Protein AF-W1Y0N9-F1 (afdb_monomer_lite)

Radius of gyration: 16.09 Å; chains: 1; bounding box: 32×22×50 Å

InterPro domains:
  IPR007476 Putative exonuclease, RdgC [PF04381] (3-68)
  IPR007476 Putative exonuclease, RdgC [PTHR38103] (1-68)

Sequence (68 aa):
EISLRAEEMEKQLASMAFTPCGSQDMAKMGWVPPMGSHSDALTHVANGQIVICARKEEKILPSPVIKQ

pLDDT: mean 92.83, std 7.59, range [59.31, 98.31]

Foldseek 3Di:
DDDPDQVVVQVVQVVFADDDDDPPRQKHKGWACPVPPVDRTQWDDDPNDIDGDMDMDGDDDDPVNVVD

Organism: NCBI:txid408170

Structure (mmCIF, N/CA/C/O backbone):
data_AF-W1Y0N9-F1
#
_entry.id   AF-W1Y0N9-F1
#
loop_
_atom_site.group_PDB
_atom_site.id
_atom_site.type_symbol
_atom_site.label_atom_id
_atom_site.label_alt_id
_atom_site.label_comp_id
_atom_site.label_asym_id
_atom_site.label_entity_id
_atom_site.label_seq_id
_atom_site.pdbx_PDB_ins_code
_atom_site.Cartn_x
_atom_site.Cartn_y
_atom_site.Cartn_z
_atom_site.occupancy
_atom_site.B_iso_or_equiv
_atom_site.auth_seq_id
_atom_site.auth_comp_id
_atom_site.auth_asym_id
_atom_site.auth_atom_id
_atom_site.pdbx_PDB_model_num
ATOM 1 N N . GLU A 1 1 ? -8.238 7.266 -22.010 1.00 62.88 1 GLU A N 1
ATOM 2 C CA . GLU A 1 1 ? -7.675 5.906 -21.872 1.00 62.88 1 GLU A CA 1
ATOM 3 C C . GLU A 1 1 ? -6.695 5.891 -20.712 1.00 62.88 1 GLU A C 1
ATOM 5 O O . GLU A 1 1 ? -5.975 6.868 -20.546 1.00 62.88 1 GLU A O 1
ATOM 10 N N . ILE A 1 2 ? -6.685 4.831 -19.902 1.00 66.75 2 ILE A N 1
ATOM 11 C CA . ILE A 1 2 ? -5.679 4.639 -18.849 1.00 66.75 2 ILE A CA 1
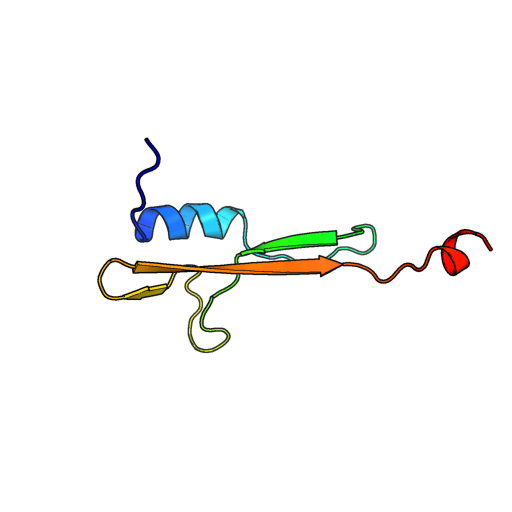ATOM 12 C C . ILE A 1 2 ? -4.619 3.701 -19.427 1.00 66.75 2 ILE A C 1
ATOM 14 O O . ILE A 1 2 ? -4.899 2.537 -19.696 1.00 66.75 2 ILE A O 1
ATOM 18 N N . SER A 1 3 ? -3.420 4.225 -19.676 1.00 76.50 3 SER A N 1
ATOM 19 C CA . SER A 1 3 ? -2.296 3.443 -20.197 1.00 76.50 3 SER A CA 1
ATOM 20 C C . SER A 1 3 ? -1.714 2.570 -19.081 1.00 76.50 3 SER A C 1
ATOM 22 O O . SER A 1 3 ? -1.126 3.092 -18.137 1.00 76.50 3 SER A O 1
ATOM 24 N N . LEU A 1 4 ? -1.864 1.245 -19.178 1.00 83.94 4 LEU A N 1
ATOM 25 C CA . LEU A 1 4 ? -1.355 0.271 -18.197 1.00 83.94 4 LEU A CA 1
ATOM 26 C C . LEU A 1 4 ? 0.133 -0.041 -18.423 1.00 83.94 4 LEU A C 1
ATOM 28 O O . LEU A 1 4 ? 0.534 -1.187 -18.617 1.00 83.94 4 LEU A O 1
ATOM 32 N N . ARG A 1 5 ? 0.966 1.003 -18.452 1.00 89.69 5 ARG A N 1
ATOM 33 C CA . ARG A 1 5 ? 2.425 0.856 -18.521 1.00 89.69 5 ARG A CA 1
ATOM 34 C C . ARG A 1 5 ? 2.977 0.729 -17.110 1.00 89.69 5 ARG A C 1
ATOM 36 O O . ARG A 1 5 ? 2.818 1.652 -16.318 1.00 89.69 5 ARG A O 1
ATOM 43 N N . ALA A 1 6 ? 3.658 -0.378 -16.827 1.00 88.56 6 ALA A N 1
ATOM 44 C CA . ALA A 1 6 ? 4.160 -0.691 -15.490 1.00 88.56 6 ALA A CA 1
ATOM 45 C C . ALA A 1 6 ? 5.009 0.435 -14.875 1.00 88.56 6 ALA A C 1
ATOM 47 O O . ALA A 1 6 ? 4.765 0.809 -13.738 1.00 88.56 6 ALA A O 1
ATOM 48 N N . GLU A 1 7 ? 5.919 1.048 -15.638 1.00 89.69 7 GLU A N 1
ATOM 49 C CA . GLU A 1 7 ? 6.751 2.166 -15.156 1.00 89.69 7 GLU A CA 1
ATOM 50 C C . GLU A 1 7 ? 5.940 3.403 -14.745 1.00 89.69 7 GLU A C 1
ATOM 52 O O . GLU A 1 7 ? 6.310 4.125 -13.821 1.00 89.69 7 GLU A O 1
ATOM 57 N N . GLU A 1 8 ? 4.839 3.671 -15.445 1.00 92.44 8 GLU A N 1
ATOM 58 C CA . GLU A 1 8 ? 3.970 4.808 -15.148 1.00 92.44 8 GLU A CA 1
ATOM 59 C C . GLU A 1 8 ? 3.059 4.493 -13.959 1.00 92.44 8 GLU A C 1
ATOM 61 O O . GLU A 1 8 ? 2.873 5.325 -13.071 1.00 92.44 8 GLU A O 1
ATOM 66 N N . MET A 1 9 ? 2.562 3.255 -13.894 1.00 93.94 9 MET A N 1
ATOM 67 C CA . MET A 1 9 ? 1.828 2.754 -12.737 1.00 93.94 9 MET A CA 1
ATOM 68 C C . MET A 1 9 ? 2.692 2.826 -11.479 1.00 93.94 9 MET A C 1
ATOM 70 O O . MET A 1 9 ? 2.228 3.349 -10.478 1.00 93.94 9 MET A O 1
ATOM 74 N N . GLU A 1 10 ? 3.953 2.404 -11.536 1.00 94.75 10 GLU A N 1
ATOM 75 C CA . GLU A 1 10 ? 4.888 2.456 -10.409 1.00 94.75 10 GLU A CA 1
ATOM 76 C C . GLU A 1 10 ? 4.952 3.857 -9.776 1.00 94.75 10 GLU A C 1
ATOM 78 O O . GLU A 1 10 ? 4.799 4.011 -8.563 1.00 94.75 10 GLU A O 1
ATOM 83 N N . LYS A 1 11 ? 5.079 4.901 -10.606 1.00 94.25 11 LYS A N 1
ATOM 84 C CA . LYS A 1 11 ? 5.114 6.303 -10.157 1.00 94.25 11 LYS A CA 1
ATOM 85 C C . LYS A 1 11 ? 3.797 6.744 -9.525 1.00 94.25 11 LYS A C 1
ATOM 87 O O . LYS A 1 11 ? 3.800 7.414 -8.492 1.00 94.25 11 LYS A O 1
ATOM 92 N N . GLN A 1 12 ? 2.672 6.379 -10.134 1.00 94.50 12 GLN A N 1
ATOM 93 C CA . GLN A 1 12 ? 1.352 6.742 -9.618 1.00 94.50 12 GLN A CA 1
ATOM 94 C C . GLN A 1 12 ? 1.056 6.029 -8.295 1.00 94.50 12 GLN A C 1
ATOM 96 O O . GLN A 1 12 ? 0.616 6.668 -7.340 1.00 94.50 12 GLN A O 1
ATOM 101 N N . LEU A 1 13 ? 1.369 4.736 -8.196 1.00 96.06 13 LEU A N 1
ATOM 102 C CA . LEU A 1 13 ? 1.215 3.952 -6.972 1.00 96.06 13 LEU A CA 1
ATOM 103 C C . LEU A 1 13 ? 2.112 4.484 -5.849 1.00 96.06 13 LEU A C 1
ATOM 105 O O . LEU A 1 13 ? 1.659 4.557 -4.709 1.00 96.06 13 LEU A O 1
ATOM 109 N N . ALA A 1 14 ? 3.334 4.932 -6.160 1.00 96.50 14 ALA A N 1
ATOM 110 C CA . ALA A 1 14 ? 4.244 5.513 -5.173 1.00 96.50 14 ALA A CA 1
ATOM 111 C C . ALA A 1 14 ? 3.658 6.759 -4.486 1.00 96.50 14 ALA A C 1
ATOM 113 O O . ALA A 1 14 ? 3.839 6.940 -3.283 1.00 96.50 14 ALA A O 1
ATOM 114 N N . SER A 1 15 ? 2.882 7.580 -5.207 1.00 96.38 15 SER A N 1
ATOM 115 C CA . SER A 1 15 ? 2.190 8.743 -4.623 1.00 96.38 15 SER A CA 1
ATOM 116 C C . SER A 1 15 ? 1.103 8.371 -3.602 1.00 96.38 15 SER A C 1
ATOM 118 O O . SER A 1 15 ? 0.703 9.196 -2.783 1.00 96.38 15 SER A O 1
ATOM 120 N N . MET A 1 16 ? 0.648 7.117 -3.630 1.00 96.75 16 MET A N 1
ATOM 121 C CA . MET A 1 16 ? -0.367 6.547 -2.744 1.00 96.75 16 MET A CA 1
ATOM 122 C C . MET A 1 16 ? 0.195 5.348 -1.960 1.00 96.75 16 MET A C 1
ATOM 124 O O . MET A 1 16 ? -0.543 4.420 -1.608 1.00 96.75 16 MET A O 1
ATOM 128 N N . ALA A 1 17 ? 1.510 5.336 -1.715 1.00 97.50 17 ALA A N 1
ATOM 129 C CA . ALA A 1 17 ? 2.164 4.299 -0.931 1.00 97.50 17 ALA A CA 1
ATOM 130 C C . ALA A 1 17 ? 1.564 4.227 0.481 1.00 97.50 17 ALA A C 1
ATOM 132 O O . ALA A 1 17 ? 1.147 5.231 1.068 1.00 97.50 17 ALA A O 1
ATOM 133 N N . PHE A 1 18 ? 1.504 3.015 1.028 1.00 98.06 18 PHE A N 1
ATOM 134 C CA . PHE A 1 18 ? 0.971 2.797 2.363 1.00 98.06 18 PHE A CA 1
ATOM 135 C C . PHE A 1 18 ? 1.758 3.592 3.410 1.00 98.06 18 PHE A C 1
ATOM 137 O O . PHE A 1 18 ? 2.983 3.523 3.485 1.00 98.06 18 PHE A O 1
ATOM 144 N N . THR A 1 19 ? 1.021 4.293 4.269 1.00 97.12 19 THR A N 1
ATOM 145 C CA . THR A 1 19 ? 1.545 4.897 5.494 1.00 97.12 19 THR A CA 1
ATOM 146 C C . THR A 1 19 ? 0.725 4.393 6.677 1.00 97.12 19 THR A C 1
ATOM 148 O O . THR A 1 19 ? -0.493 4.248 6.529 1.00 97.12 19 THR A O 1
ATOM 151 N N . PRO A 1 20 ? 1.353 4.128 7.837 1.00 96.88 20 PRO A N 1
ATOM 152 C CA . PRO A 1 20 ? 0.621 3.697 9.019 1.00 96.88 20 PRO A CA 1
ATOM 153 C C . PRO A 1 20 ? -0.434 4.712 9.474 1.00 96.88 20 PRO A C 1
ATOM 155 O O . PRO A 1 20 ? -0.297 5.921 9.250 1.00 96.88 20 PRO A O 1
ATOM 158 N N . CYS A 1 21 ? -1.472 4.227 10.151 1.00 96.12 21 CYS A N 1
ATOM 159 C CA . CYS A 1 21 ? -2.464 5.067 10.815 1.00 96.12 21 CYS A CA 1
ATOM 160 C C . CYS A 1 21 ? -1.806 5.972 11.870 1.00 96.12 21 CYS A C 1
ATOM 162 O O . CYS A 1 21 ? -1.129 5.507 12.787 1.00 96.12 21 CYS A O 1
ATOM 164 N N . GLY A 1 22 ? -2.068 7.278 11.795 1.00 94.88 22 GLY A N 1
ATOM 165 C CA . GLY A 1 22 ? -1.793 8.209 12.883 1.00 94.88 22 GLY A CA 1
ATOM 166 C C . GLY A 1 22 ? -2.733 7.977 14.068 1.00 94.88 22 GLY A C 1
ATOM 167 O O . GLY A 1 22 ? -3.713 7.236 13.986 1.00 94.88 22 GLY A O 1
ATOM 168 N N . SER A 1 23 ? -2.486 8.646 15.196 1.00 93.25 23 SER A N 1
ATOM 169 C CA . SER A 1 23 ? -3.251 8.450 16.442 1.00 93.25 23 SER A CA 1
ATOM 170 C C . SER A 1 23 ? -4.746 8.777 16.332 1.00 93.25 23 SER A C 1
ATOM 172 O O . SER A 1 23 ? -5.534 8.197 17.076 1.00 93.25 23 SER A O 1
ATOM 174 N N . GLN A 1 24 ? -5.157 9.590 15.356 1.00 93.06 24 GLN A N 1
ATOM 175 C CA . GLN A 1 24 ? -6.561 9.956 15.108 1.00 93.06 24 GLN A CA 1
ATOM 176 C C . GLN A 1 24 ? -7.164 9.314 13.848 1.00 93.06 24 GLN A C 1
ATOM 178 O O . GLN A 1 24 ? -8.365 9.419 13.622 1.00 93.06 24 GLN A O 1
ATOM 183 N N . ASP A 1 25 ? -6.368 8.601 13.048 1.00 94.06 25 ASP A N 1
ATOM 184 C CA . ASP A 1 25 ? -6.878 7.926 11.853 1.00 94.06 25 ASP A CA 1
ATOM 185 C C . ASP A 1 25 ? -7.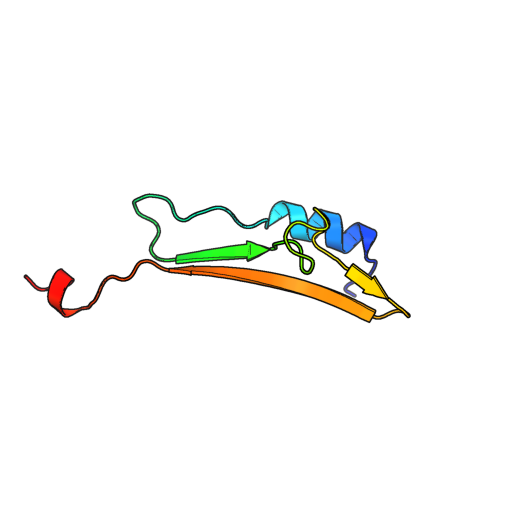648 6.657 12.243 1.00 94.06 25 ASP A C 1
ATOM 187 O O . ASP A 1 25 ? -7.138 5.831 13.004 1.00 94.06 25 ASP A O 1
ATOM 191 N N . MET A 1 26 ? -8.870 6.486 11.733 1.00 94.06 26 MET A N 1
ATOM 192 C CA . MET A 1 26 ? -9.667 5.268 11.959 1.00 94.06 26 MET A CA 1
ATOM 193 C C . MET A 1 26 ? -9.225 4.117 11.057 1.00 94.06 26 MET A C 1
ATOM 195 O O . MET A 1 26 ? -9.212 2.962 11.479 1.00 94.06 26 MET A O 1
ATOM 199 N N . ALA A 1 27 ? -8.860 4.441 9.819 1.00 96.31 27 ALA A N 1
ATOM 200 C CA . ALA A 1 27 ? -8.331 3.505 8.848 1.00 96.31 27 ALA A CA 1
ATOM 201 C C . ALA A 1 27 ? -7.449 4.235 7.831 1.00 96.31 27 ALA A C 1
ATOM 203 O O . ALA A 1 27 ? -7.733 5.380 7.473 1.00 96.31 27 ALA A O 1
ATOM 204 N N . LYS A 1 28 ? -6.433 3.548 7.313 1.00 97.50 28 LYS A N 1
ATOM 205 C CA . LYS A 1 28 ? -5.637 3.978 6.162 1.00 97.50 28 LYS A CA 1
ATOM 206 C C . LYS A 1 28 ? -5.489 2.846 5.164 1.00 97.50 28 LYS A C 1
ATOM 208 O O . LYS A 1 28 ? -5.485 1.674 5.528 1.00 97.50 28 LYS A O 1
ATOM 213 N N . MET A 1 29 ? -5.357 3.209 3.895 1.00 97.94 29 MET A N 1
ATOM 214 C CA . MET A 1 29 ? -5.103 2.275 2.807 1.00 97.94 29 MET A CA 1
ATOM 215 C C . MET A 1 29 ? -4.048 2.856 1.873 1.00 97.94 29 MET A C 1
ATOM 217 O O . MET A 1 29 ? -4.036 4.061 1.634 1.00 97.94 29 MET A O 1
ATOM 221 N N . GLY A 1 30 ? -3.176 2.003 1.348 1.00 98.12 30 GLY A N 1
ATOM 222 C CA . GLY A 1 30 ? -2.189 2.395 0.349 1.00 98.12 30 GLY A CA 1
ATOM 223 C C . GLY A 1 30 ? -1.473 1.195 -0.253 1.00 98.12 30 GLY A C 1
ATOM 224 O O . GLY A 1 30 ? -1.707 0.049 0.142 1.00 98.12 30 GLY A O 1
ATOM 225 N N . TRP A 1 31 ? -0.615 1.462 -1.230 1.00 98.31 31 TRP A N 1
ATOM 226 C CA . TRP A 1 31 ? 0.086 0.425 -1.984 1.00 98.31 31 TRP A CA 1
ATOM 227 C C . TRP A 1 31 ? 1.328 -0.075 -1.252 1.00 98.31 31 TRP A C 1
ATOM 229 O O . TRP A 1 31 ? 2.042 0.700 -0.614 1.00 98.31 31 TRP A O 1
ATOM 239 N N . VAL A 1 32 ? 1.577 -1.379 -1.352 1.00 98.06 32 VAL A N 1
ATOM 240 C CA . VAL A 1 32 ? 2.777 -2.042 -0.829 1.00 98.06 32 VAL A CA 1
ATOM 241 C C . VAL A 1 32 ? 3.363 -2.983 -1.881 1.00 98.06 32 VAL A C 1
ATOM 243 O O . VAL A 1 32 ? 2.631 -3.418 -2.774 1.00 98.06 32 VAL A O 1
ATOM 246 N N . PRO A 1 33 ? 4.653 -3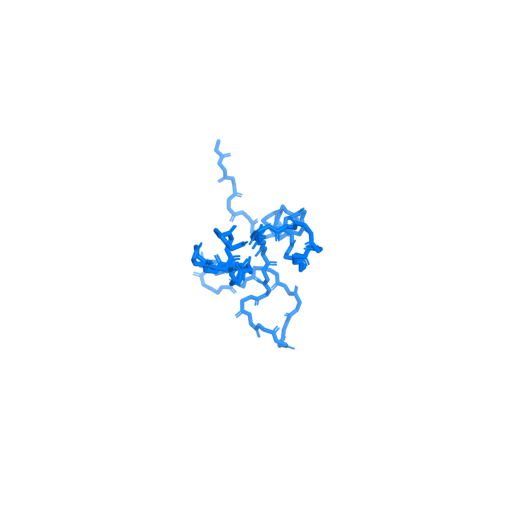.345 -1.771 1.00 97.81 33 PRO A N 1
ATOM 247 C CA . PRO A 1 33 ? 5.253 -4.293 -2.692 1.00 97.81 33 PRO A CA 1
ATOM 248 C C . PRO A 1 33 ? 4.541 -5.653 -2.653 1.00 97.81 33 PRO A C 1
ATOM 250 O O . PRO A 1 33 ? 4.437 -6.251 -1.574 1.00 97.81 33 PRO A O 1
ATOM 253 N N . PRO A 1 34 ? 4.071 -6.190 -3.796 1.00 96.88 34 PRO A N 1
ATOM 254 C CA . PRO A 1 34 ? 3.398 -7.488 -3.836 1.00 96.88 34 PRO A CA 1
ATOM 255 C C . PRO A 1 34 ? 4.329 -8.647 -3.448 1.00 96.88 34 PRO A C 1
ATOM 257 O O . PRO A 1 34 ? 3.853 -9.690 -3.013 1.00 96.88 34 PRO A O 1
ATOM 260 N N . MET A 1 35 ? 5.648 -8.455 -3.556 1.00 96.62 35 MET A N 1
ATOM 261 C CA . MET A 1 35 ? 6.669 -9.448 -3.202 1.00 96.62 35 MET A CA 1
ATOM 262 C C . MET A 1 35 ? 7.192 -9.311 -1.759 1.00 96.62 35 MET A C 1
ATOM 264 O O . MET A 1 35 ? 8.149 -9.990 -1.384 1.00 96.62 35 MET A O 1
ATOM 268 N N . GLY A 1 36 ? 6.593 -8.444 -0.933 1.00 92.56 36 GLY A N 1
ATOM 269 C CA . GLY A 1 36 ? 7.024 -8.232 0.451 1.00 92.56 36 GLY A CA 1
ATOM 270 C C . GLY A 1 36 ? 8.487 -7.784 0.544 1.00 92.56 36 GLY A C 1
ATOM 271 O O . GLY A 1 36 ? 8.920 -6.930 -0.215 1.00 92.56 36 GLY A O 1
ATOM 272 N N . SER A 1 37 ? 9.272 -8.375 1.448 1.00 94.00 37 SER A N 1
ATOM 273 C CA . SER A 1 37 ? 10.681 -8.002 1.680 1.00 94.00 37 SER A CA 1
ATOM 274 C C . SER A 1 37 ? 11.646 -8.348 0.539 1.00 94.00 37 SER A C 1
ATOM 276 O O . SER A 1 37 ? 12.831 -8.046 0.635 1.00 94.00 37 SER A O 1
ATOM 278 N N . HIS A 1 38 ? 11.184 -9.029 -0.512 1.00 94.50 38 HIS A N 1
ATOM 279 C CA . HIS A 1 38 ? 12.026 -9.422 -1.644 1.00 94.50 38 HIS A CA 1
ATOM 280 C C . HIS A 1 38 ? 12.157 -8.330 -2.715 1.00 94.50 38 HIS A C 1
ATOM 282 O O . HIS A 1 38 ? 12.977 -8.469 -3.620 1.00 94.50 38 HIS A O 1
ATOM 288 N N . SER A 1 39 ? 11.342 -7.273 -2.655 1.00 94.69 39 SER A N 1
ATOM 289 C CA . SER A 1 39 ? 11.389 -6.157 -3.599 1.00 94.69 39 SER A CA 1
ATOM 290 C C . SER A 1 39 ? 10.708 -4.927 -3.010 1.00 94.69 39 SER A C 1
ATOM 292 O O . SER A 1 39 ? 9.692 -5.063 -2.340 1.00 94.69 39 SER A O 1
ATOM 294 N N . ASP A 1 40 ? 11.211 -3.738 -3.336 1.00 95.25 40 ASP A N 1
ATOM 295 C CA . ASP A 1 40 ? 10.554 -2.467 -3.003 1.00 95.25 40 ASP A CA 1
ATOM 296 C C . ASP A 1 40 ? 9.586 -1.990 -4.103 1.00 95.25 40 ASP A C 1
ATOM 298 O O . ASP A 1 40 ? 8.911 -0.975 -3.932 1.00 95.25 40 ASP A O 1
ATOM 302 N N . ALA A 1 41 ? 9.500 -2.711 -5.227 1.00 96.56 41 ALA A N 1
ATOM 303 C CA . ALA A 1 41 ? 8.626 -2.348 -6.337 1.00 96.56 41 ALA A CA 1
ATOM 304 C C . ALA A 1 41 ? 7.147 -2.572 -5.982 1.00 96.56 41 ALA A C 1
ATOM 306 O O . ALA A 1 41 ? 6.780 -3.624 -5.463 1.00 96.56 41 ALA A O 1
ATOM 307 N N . LEU A 1 42 ? 6.288 -1.601 -6.290 1.00 97.06 42 LEU A N 1
ATOM 308 C CA . LEU A 1 42 ? 4.838 -1.621 -6.069 1.00 97.06 42 LEU A CA 1
ATOM 309 C C . LEU A 1 42 ? 4.072 -2.354 -7.177 1.00 97.06 42 LEU A C 1
ATOM 311 O O . LEU A 1 42 ? 2.920 -2.747 -6.975 1.00 97.06 42 LEU A O 1
ATOM 315 N N . THR A 1 43 ? 4.710 -2.580 -8.323 1.00 96.44 43 THR A N 1
ATOM 316 C CA . THR A 1 43 ? 4.241 -3.468 -9.385 1.00 96.44 43 THR A CA 1
ATOM 317 C C . THR A 1 43 ? 5.168 -4.669 -9.535 1.00 96.44 43 THR A C 1
ATOM 319 O O . THR A 1 43 ? 6.385 -4.584 -9.378 1.00 96.44 43 THR A O 1
ATOM 322 N N . HIS A 1 44 ? 4.597 -5.818 -9.885 1.00 95.81 44 HIS A N 1
ATOM 323 C CA . HIS A 1 44 ? 5.366 -6.948 -10.394 1.00 95.81 44 HIS A CA 1
ATOM 324 C C . HIS A 1 44 ? 4.784 -7.387 -11.738 1.00 95.81 44 HIS A C 1
ATOM 326 O O . HIS A 1 44 ? 3.573 -7.568 -11.871 1.00 95.81 44 HIS A O 1
ATOM 332 N N . VAL A 1 45 ? 5.651 -7.508 -12.746 1.00 94.81 45 VAL A N 1
ATOM 333 C CA . VAL A 1 45 ? 5.263 -7.772 -14.135 1.00 94.81 45 VAL A CA 1
ATOM 334 C C . VAL A 1 45 ? 5.811 -9.117 -14.582 1.00 94.81 45 VAL A C 1
ATOM 336 O O . VAL A 1 45 ? 7.012 -9.360 -14.493 1.00 94.81 45 VAL A O 1
ATOM 339 N N . ALA A 1 46 ? 4.944 -9.964 -15.128 1.00 94.69 46 ALA A N 1
ATOM 340 C CA . ALA A 1 46 ? 5.333 -11.235 -15.726 1.00 94.69 46 ALA A CA 1
ATOM 341 C C . ALA A 1 46 ? 4.415 -11.562 -16.909 1.00 94.69 46 ALA A C 1
ATOM 343 O O . ALA A 1 46 ? 3.195 -11.554 -16.773 1.00 94.69 46 ALA A O 1
ATOM 344 N N . ASN A 1 47 ? 4.986 -11.863 -18.081 1.00 94.38 47 ASN A N 1
ATOM 345 C CA . ASN A 1 47 ? 4.234 -12.270 -19.280 1.00 94.38 47 ASN A CA 1
ATOM 346 C C . ASN A 1 47 ? 3.071 -11.323 -19.651 1.00 94.38 47 ASN A C 1
ATOM 348 O O . ASN A 1 47 ? 1.977 -11.775 -19.978 1.00 94.38 47 ASN A O 1
ATOM 352 N N . GLY A 1 48 ? 3.284 -10.006 -19.551 1.00 89.75 48 GLY A N 1
ATOM 353 C CA . GLY A 1 48 ? 2.256 -8.996 -19.841 1.00 89.75 48 GLY A CA 1
ATOM 354 C C . GLY A 1 48 ? 1.166 -8.848 -18.771 1.00 89.75 48 GLY A C 1
ATOM 355 O O . GLY A 1 48 ? 0.227 -8.083 -18.967 1.00 89.75 48 GLY A O 1
ATOM 356 N N . GLN A 1 49 ? 1.284 -9.547 -17.642 1.00 93.44 49 GLN A N 1
ATOM 357 C CA . GLN A 1 49 ? 0.404 -9.407 -16.485 1.00 93.44 49 GLN A CA 1
ATOM 358 C C . GLN A 1 49 ? 1.066 -8.512 -15.443 1.00 93.44 49 GLN A C 1
ATOM 360 O O . GLN A 1 49 ? 2.285 -8.551 -15.277 1.00 93.44 49 GLN A O 1
ATOM 365 N N . ILE A 1 50 ? 0.255 -7.729 -14.735 1.00 95.12 50 ILE A N 1
ATOM 366 C CA . ILE A 1 50 ? 0.706 -6.810 -13.691 1.00 95.12 50 ILE A CA 1
ATOM 367 C C . ILE A 1 50 ? -0.025 -7.178 -12.403 1.00 95.12 50 ILE A C 1
ATOM 369 O O . ILE A 1 50 ? -1.255 -7.182 -12.373 1.00 95.12 50 ILE A O 1
ATOM 373 N N . VAL A 1 51 ? 0.726 -7.472 -11.344 1.00 96.25 51 VAL A N 1
ATOM 374 C CA . VAL A 1 51 ? 0.188 -7.645 -9.991 1.00 96.25 51 VAL A CA 1
ATOM 375 C C . VAL A 1 51 ? 0.562 -6.445 -9.127 1.00 96.25 51 VAL A C 1
ATOM 377 O O . VAL A 1 51 ? 1.674 -5.921 -9.210 1.00 96.25 51 VAL A O 1
ATOM 380 N N . ILE A 1 52 ? -0.391 -6.017 -8.303 1.00 96.75 52 ILE A N 1
ATOM 381 C CA . ILE A 1 52 ? -0.269 -4.923 -7.334 1.00 96.75 52 ILE A CA 1
ATOM 382 C C . ILE A 1 52 ? -0.878 -5.372 -6.005 1.00 96.75 52 ILE A C 1
ATOM 384 O O . ILE A 1 52 ? -1.747 -6.247 -5.985 1.00 96.75 52 ILE A O 1
ATOM 388 N N . CYS A 1 53 ? -0.446 -4.776 -4.893 1.00 98.19 53 CYS A N 1
ATOM 389 C CA . CYS A 1 53 ? -0.953 -5.116 -3.565 1.00 98.19 53 CYS A CA 1
ATOM 390 C C . CYS A 1 53 ? -1.379 -3.863 -2.797 1.00 98.19 53 CYS A C 1
ATOM 392 O O . CYS A 1 53 ? -0.590 -2.938 -2.606 1.00 98.19 53 CYS A O 1
ATOM 394 N N . ALA A 1 54 ? -2.629 -3.847 -2.332 1.00 98.00 54 ALA A N 1
ATOM 395 C CA . ALA A 1 54 ? -3.130 -2.808 -1.446 1.00 98.00 54 ALA A CA 1
ATOM 396 C C . ALA A 1 54 ? -3.184 -3.322 -0.006 1.00 98.00 54 ALA A C 1
ATOM 398 O O . ALA A 1 54 ? -3.723 -4.396 0.265 1.00 98.00 54 ALA A O 1
ATOM 399 N N . ARG A 1 55 ? -2.662 -2.527 0.926 1.00 98.19 55 ARG A N 1
ATOM 400 C CA . ARG A 1 55 ? -2.732 -2.786 2.363 1.00 98.19 55 ARG A CA 1
ATOM 401 C C . ARG A 1 55 ? -3.719 -1.822 3.000 1.00 98.19 55 ARG A C 1
ATOM 403 O O . ARG A 1 55 ? -3.667 -0.626 2.722 1.00 98.19 55 ARG A O 1
ATOM 410 N N . LYS A 1 56 ? -4.569 -2.340 3.887 1.00 97.81 56 LYS A N 1
ATOM 411 C CA . LYS A 1 56 ? -5.453 -1.551 4.747 1.00 97.81 56 LYS A CA 1
ATOM 412 C C . LYS A 1 56 ? -5.093 -1.795 6.209 1.00 97.81 56 LYS A C 1
ATOM 414 O O . LYS A 1 56 ? -4.929 -2.940 6.617 1.00 97.81 56 LYS A O 1
ATOM 419 N N . GLU A 1 57 ? -4.968 -0.720 6.969 1.00 97.94 57 GLU A N 1
ATOM 420 C CA . GLU A 1 57 ? -4.828 -0.733 8.422 1.00 97.94 57 GLU A CA 1
ATOM 421 C C . GLU A 1 57 ? -6.073 -0.083 9.026 1.00 97.94 57 GLU A C 1
ATOM 423 O O . GLU A 1 57 ? -6.498 0.976 8.568 1.00 97.94 57 GLU A O 1
ATOM 428 N N . GLU A 1 58 ? -6.665 -0.712 10.039 1.00 96.88 58 GLU A N 1
ATOM 429 C CA . GLU A 1 58 ? -7.863 -0.226 10.726 1.00 96.88 58 GLU A CA 1
ATOM 430 C C . GLU A 1 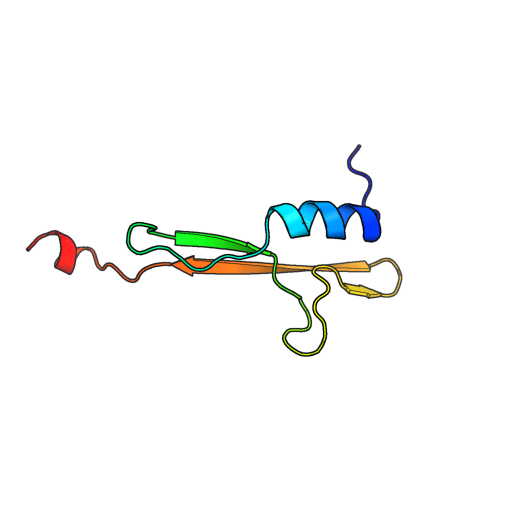58 ? -7.661 -0.295 12.236 1.00 96.88 58 GLU A C 1
ATOM 432 O O . GLU A 1 58 ? -7.138 -1.281 12.761 1.00 96.88 58 GLU A O 1
ATOM 437 N N . LYS A 1 59 ? -8.111 0.736 12.954 1.00 93.62 59 LYS A N 1
ATOM 438 C CA . LYS A 1 59 ? -8.150 0.690 14.413 1.00 93.62 59 LYS A CA 1
ATOM 439 C C . LYS A 1 59 ? -9.315 -0.153 14.890 1.00 93.62 59 LYS A C 1
ATOM 441 O O . LYS A 1 59 ? -10.469 0.083 14.540 1.00 93.62 59 LYS A O 1
ATOM 446 N N . ILE A 1 60 ? -9.005 -1.076 15.790 1.00 92.50 60 ILE A N 1
ATOM 447 C CA . ILE A 1 60 ? -10.007 -1.876 16.481 1.00 92.50 60 ILE A CA 1
ATOM 448 C C . ILE A 1 60 ? -10.619 -1.005 17.581 1.00 92.50 60 ILE A C 1
ATOM 450 O O . ILE A 1 60 ? -10.084 -0.899 18.682 1.00 92.50 60 ILE A O 1
ATOM 454 N N . LEU A 1 61 ? -11.741 -0.360 17.265 1.00 88.69 61 LEU A N 1
ATOM 455 C CA . LEU A 1 61 ? -12.545 0.435 18.196 1.00 88.69 61 LEU A CA 1
ATOM 456 C C . LEU A 1 61 ? -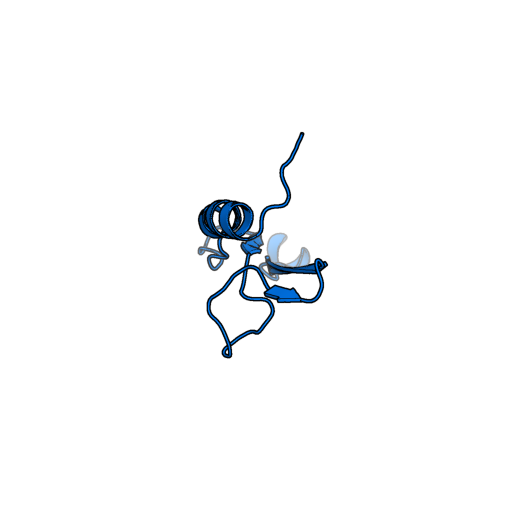13.960 -0.154 18.265 1.00 88.69 61 LEU A C 1
ATOM 458 O O . LEU A 1 61 ? -14.852 0.270 17.527 1.00 88.69 61 LEU A O 1
ATOM 462 N N . PRO A 1 62 ? -14.181 -1.171 19.119 1.00 91.12 62 PRO A N 1
ATOM 463 C CA . PRO A 1 62 ? -15.488 -1.793 19.259 1.00 91.12 62 PRO A CA 1
ATOM 464 C C . PRO A 1 62 ? -16.516 -0.786 19.787 1.00 91.12 62 PRO A C 1
ATOM 466 O O . PRO A 1 62 ? -16.243 -0.056 20.738 1.00 91.12 62 PRO A O 1
ATOM 469 N N . SER A 1 63 ? -17.735 -0.794 19.240 1.00 91.38 63 SER A N 1
ATOM 470 C CA . SER A 1 63 ? -18.807 0.123 19.663 1.00 91.38 63 SER A CA 1
ATOM 471 C C . SER A 1 63 ? -19.097 0.148 21.175 1.00 91.38 63 SER A C 1
ATOM 473 O O . SER A 1 63 ? -19.433 1.227 21.663 1.00 91.38 63 SER A O 1
ATOM 475 N N . PRO A 1 64 ? -18.973 -0.962 21.940 1.00 91.69 64 PRO A N 1
ATOM 476 C CA . PRO A 1 64 ? -19.137 -0.915 23.393 1.00 91.69 64 PRO A CA 1
ATOM 477 C C . PRO A 1 64 ? -18.130 -0.001 24.100 1.00 91.69 64 PRO A C 1
ATOM 479 O O . PRO A 1 64 ? -18.504 0.666 25.053 1.00 91.69 64 PRO A O 1
ATOM 482 N N . VAL A 1 65 ? -16.887 0.073 23.606 1.00 90.62 65 VAL A N 1
ATOM 483 C CA . VAL A 1 65 ? -15.818 0.900 24.196 1.00 90.62 65 VAL A CA 1
ATOM 484 C C . VAL A 1 65 ? -16.082 2.394 23.981 1.00 90.62 65 VAL A C 1
ATOM 486 O O . VAL A 1 65 ? -15.672 3.212 24.789 1.00 90.62 65 VAL A O 1
ATOM 489 N N . ILE A 1 66 ? -16.795 2.758 22.910 1.00 87.50 66 ILE A N 1
ATOM 490 C CA . ILE A 1 66 ? -17.103 4.159 22.575 1.00 87.50 66 ILE A CA 1
ATOM 491 C C . ILE A 1 66 ? -18.260 4.711 23.431 1.00 87.50 66 ILE A C 1
ATOM 493 O O . ILE A 1 66 ? -18.358 5.916 23.629 1.00 87.50 66 ILE A O 1
ATOM 497 N N . LYS A 1 67 ? -19.173 3.850 23.902 1.00 81.12 67 LYS A N 1
ATOM 498 C CA . LYS A 1 67 ? -20.419 4.255 24.584 1.00 81.12 67 LYS A CA 1
ATOM 499 C C . LYS A 1 67 ? -20.303 4.39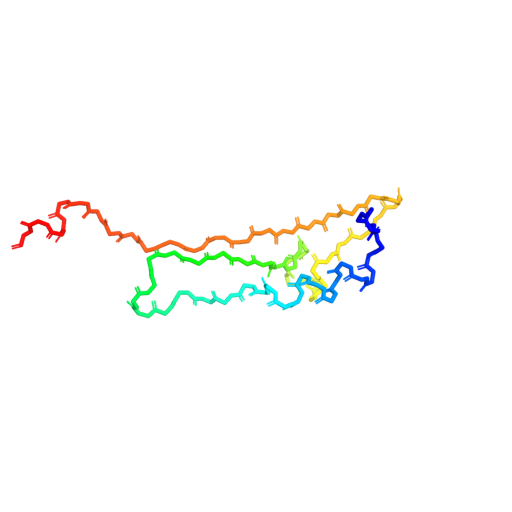5 26.111 1.00 81.12 67 LYS A C 1
ATOM 501 O O . LYS A 1 67 ? -21.317 4.698 26.738 1.00 81.12 67 LYS A O 1
ATOM 506 N N . GLN A 1 68 ? -19.135 4.124 26.689 1.00 59.31 68 GLN A N 1
ATOM 507 C CA . GLN A 1 68 ? -18.871 4.212 28.129 1.00 59.31 68 GLN A CA 1
ATOM 508 C C . GLN A 1 68 ? -18.279 5.575 28.492 1.00 59.31 68 GLN A C 1
ATOM 510 O O . GLN A 1 68 ? -18.656 6.088 29.568 1.00 59.31 68 GLN A O 1
#

Secondary structure (DSSP, 8-state):
-----HHHHHHHHHTTB--PPPTT-SEEEEEE-TTGGG---SEEEETTEEEEEEEEEE----HHHH--